Protein AF-A0A3Q3VW16-F1 (afdb_monomer_lite)

Foldseek 3Di:
DDDPPPPPVVVVVVVVVPPPPVLVVLLVVLCPPPQLVVLVVVLVVQCVVVVVDPDDPDDSVVSVVSNVVSSVVSSVVCVVVVPD

Secondary structure (DSSP, 8-state):
---S---SHHHHHHHHHTS--HHHHHHHHHHTSHHHHHHHHHHHHHHHHHHT-SS-S--SHHHHHHHHHHHHHHHHHHHHHH--

InterPro domains:
  IPR003422 Cytochrome b-c1 complex, subunit 6 [PTHR15336] (20-83)
  IPR023184 Ubiquinol-cytochr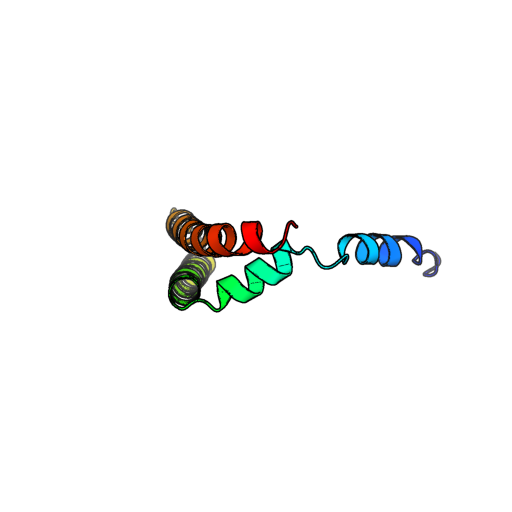ome C reductase hinge domain [PF02320] (21-84)
  IPR036811 Ubiquinol-cytochrome C reductase hinge domain superfamily [G3DSA:1.10.287.20] (18-84)
  IPR036811 Ubiquinol-cytochrome C reductase hinge domain superfamily [SSF81531] (20-84)

Organism: Mola mola (NCBI:txid94237)

pLDDT: mean 74.48, std 17.92, range [41.09, 96.62]

Sequence (84 aa):
SGDRNHWPTFATLLAVCCTCDPLEMVRQKCQEAEHCVHTRERLEECENRVGSRSLTDEDCTEELFDFLHARDHCVAHKLFHSVK

Structure (mmCIF, N/CA/C/O backbone):
data_AF-A0A3Q3VW16-F1
#
_entry.id   AF-A0A3Q3VW16-F1
#
loop_
_atom_site.group_PDB
_atom_site.id
_atom_site.type_symbol
_atom_site.label_atom_id
_atom_site.label_alt_id
_atom_site.label_comp_id
_atom_site.label_asym_id
_atom_site.label_entity_id
_atom_site.label_seq_id
_atom_site.pdbx_PDB_ins_code
_atom_site.Cartn_x
_atom_site.Cartn_y
_atom_site.Cartn_z
_atom_site.occupancy
_atom_site.B_iso_or_equiv
_atom_site.auth_seq_id
_atom_site.auth_comp_id
_atom_site.auth_asym_id
_atom_site.auth_atom_id
_atom_site.pdbx_PDB_model_num
ATOM 1 N N . SER A 1 1 ? 19.587 -11.986 38.991 1.00 42.84 1 SER A N 1
ATOM 2 C CA . SER A 1 1 ? 20.884 -11.725 38.344 1.00 42.84 1 SER A CA 1
ATOM 3 C C . SER A 1 1 ? 21.095 -12.767 37.268 1.00 42.84 1 SER A C 1
ATOM 5 O O . SER A 1 1 ? 21.281 -13.922 37.613 1.00 42.84 1 SER A O 1
ATOM 7 N N . GLY A 1 2 ? 20.935 -12.399 35.998 1.00 41.09 2 GLY A N 1
ATOM 8 C CA . GLY A 1 2 ? 21.100 -13.299 34.855 1.00 41.09 2 GLY A CA 1
ATOM 9 C C . GLY A 1 2 ? 21.722 -12.505 33.714 1.00 41.09 2 GLY A C 1
ATOM 10 O O . GLY A 1 2 ? 21.216 -11.441 33.362 1.00 41.09 2 GLY A O 1
ATOM 11 N N . ASP A 1 3 ? 22.879 -12.967 33.259 1.00 43.28 3 ASP A N 1
ATOM 12 C CA . ASP A 1 3 ? 23.850 -12.232 32.458 1.00 43.28 3 ASP A CA 1
ATOM 13 C C . ASP A 1 3 ? 23.345 -11.751 31.091 1.00 43.28 3 ASP A C 1
ATOM 15 O O . ASP A 1 3 ? 22.750 -12.487 30.308 1.00 43.28 3 ASP A O 1
ATOM 19 N N . ARG A 1 4 ? 23.671 -10.491 30.782 1.00 53.50 4 ARG A N 1
ATOM 20 C CA . ARG A 1 4 ? 23.325 -9.744 29.559 1.00 53.50 4 ARG A CA 1
ATOM 21 C C . ARG A 1 4 ? 24.286 -9.969 28.376 1.00 53.50 4 ARG A C 1
ATOM 23 O O . ARG A 1 4 ? 24.360 -9.115 27.505 1.00 53.50 4 ARG A O 1
ATOM 30 N N . ASN A 1 5 ? 25.029 -11.078 28.316 1.00 53.34 5 ASN A N 1
ATOM 31 C CA . ASN A 1 5 ? 26.188 -11.185 27.407 1.00 53.34 5 ASN A CA 1
ATOM 32 C C . ASN A 1 5 ? 26.215 -12.409 26.467 1.00 53.34 5 ASN A C 1
ATOM 34 O O . ASN A 1 5 ? 27.292 -12.829 26.056 1.00 53.34 5 ASN A O 1
ATOM 38 N N . HIS A 1 6 ? 25.067 -12.961 26.055 1.00 45.06 6 HIS A N 1
ATOM 39 C CA . HIS A 1 6 ? 25.025 -14.034 25.038 1.00 45.06 6 HIS A CA 1
ATOM 40 C C . HIS A 1 6 ? 24.481 -13.587 23.666 1.00 45.06 6 HIS A C 1
ATOM 42 O O . HIS A 1 6 ? 23.902 -14.382 22.932 1.00 45.06 6 HIS A O 1
ATOM 48 N N . TRP A 1 7 ? 24.663 -12.318 23.287 1.00 48.56 7 TRP A N 1
ATOM 49 C CA . TRP A 1 7 ? 24.107 -11.770 22.041 1.00 4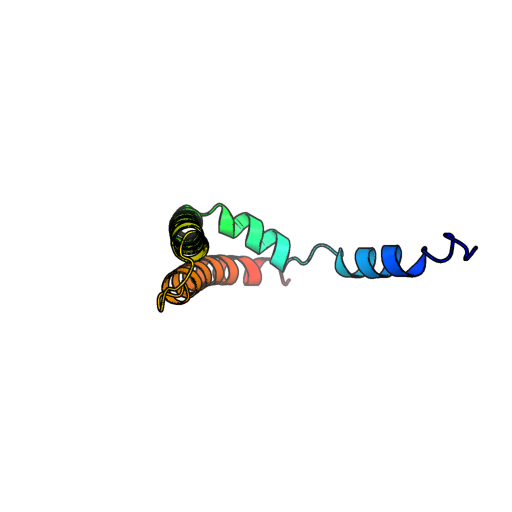8.56 7 TRP A CA 1
ATOM 50 C C . TRP A 1 7 ? 25.108 -11.576 20.878 1.00 48.56 7 TRP A C 1
ATOM 52 O O . TRP A 1 7 ? 25.064 -10.523 20.245 1.00 48.56 7 TRP A O 1
ATOM 62 N N . PRO A 1 8 ? 26.001 -12.527 20.517 1.00 49.19 8 PRO A N 1
ATOM 63 C CA . PRO A 1 8 ? 26.635 -12.470 19.202 1.00 49.19 8 PRO A CA 1
ATOM 64 C C . PRO A 1 8 ? 25.809 -13.218 18.141 1.00 49.19 8 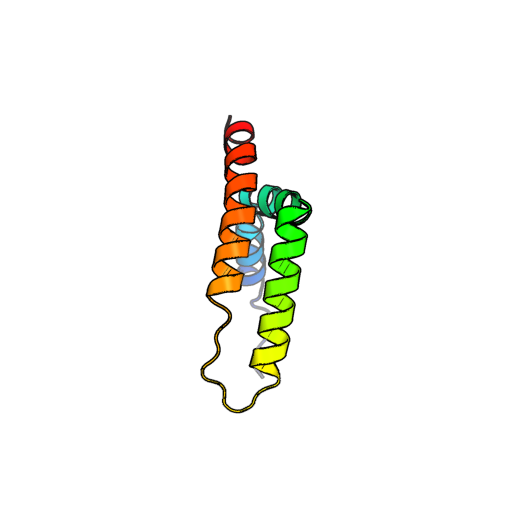PRO A C 1
ATOM 66 O O . PRO A 1 8 ? 25.823 -12.831 16.982 1.00 49.19 8 PRO A O 1
ATOM 69 N N . THR A 1 9 ? 25.024 -14.241 18.501 1.00 56.69 9 THR A N 1
ATOM 70 C CA . THR A 1 9 ? 24.341 -15.105 17.517 1.00 56.69 9 THR A CA 1
ATOM 71 C C . THR A 1 9 ? 23.089 -14.478 16.907 1.00 56.69 9 THR A C 1
ATOM 73 O O . THR A 1 9 ? 22.863 -14.631 15.710 1.00 56.69 9 THR A O 1
ATOM 76 N N . PHE A 1 10 ? 22.301 -13.720 17.676 1.00 55.09 10 PHE A N 1
ATOM 77 C CA . PHE A 1 10 ? 21.100 -13.055 17.150 1.00 55.09 10 PHE A CA 1
ATOM 78 C C . PHE A 1 10 ? 21.444 -11.915 16.183 1.00 55.09 10 PHE A C 1
ATOM 80 O O . PHE A 1 10 ? 20.784 -11.754 15.162 1.00 55.09 10 PHE A O 1
ATOM 87 N N . ALA A 1 11 ? 22.494 -11.144 16.480 1.00 54.62 11 ALA A N 1
ATOM 88 C CA . ALA A 1 11 ? 22.954 -10.071 15.603 1.00 54.62 11 ALA A CA 1
ATOM 89 C C . ALA A 1 11 ? 23.545 -10.626 14.296 1.00 54.62 11 ALA A C 1
ATOM 91 O O . ALA A 1 11 ? 23.301 -10.065 13.233 1.00 54.62 11 ALA A O 1
ATOM 92 N N . THR A 1 12 ? 24.256 -11.760 14.346 1.00 55.41 12 THR A N 1
ATOM 93 C CA . THR A 1 12 ? 24.764 -12.431 13.139 1.00 55.41 12 THR A CA 1
ATOM 94 C C . THR A 1 12 ? 23.652 -13.103 12.321 1.00 55.41 12 THR A C 1
ATOM 96 O O . THR A 1 12 ? 23.698 -13.036 11.098 1.00 55.41 12 THR A O 1
ATOM 99 N N . LEU A 1 13 ? 22.618 -13.681 12.944 1.00 52.22 13 LEU A N 1
ATOM 100 C CA . LEU A 1 13 ? 21.432 -14.203 12.237 1.00 52.22 13 LEU A CA 1
ATOM 101 C C . LEU A 1 13 ? 20.606 -13.087 11.578 1.00 52.22 13 LEU A C 1
ATOM 103 O O . LEU A 1 13 ? 20.173 -13.242 10.437 1.00 52.22 13 LEU A O 1
ATOM 107 N N . LEU A 1 14 ? 20.457 -11.941 12.250 1.00 52.34 14 LEU A N 1
ATOM 108 C CA . LEU A 1 14 ? 19.867 -10.739 11.657 1.00 52.34 14 LEU A CA 1
ATOM 109 C C . LEU A 1 14 ? 20.731 -10.220 10.491 1.00 52.34 14 LEU A C 1
ATOM 111 O O . LEU A 1 14 ? 20.201 -9.848 9.451 1.00 52.34 14 LEU A O 1
ATOM 115 N N . ALA A 1 15 ? 22.061 -10.278 10.620 1.00 49.16 15 ALA A N 1
ATOM 116 C CA . ALA A 1 15 ? 22.994 -9.868 9.571 1.00 49.16 15 ALA A CA 1
ATOM 117 C C . ALA A 1 15 ? 23.007 -10.803 8.344 1.00 49.16 15 ALA A C 1
ATOM 119 O O . ALA A 1 15 ? 23.241 -10.329 7.237 1.00 49.16 15 ALA A O 1
ATOM 120 N N . VAL A 1 16 ? 22.724 -12.103 8.503 1.00 52.41 16 VAL A N 1
ATOM 121 C CA . VAL A 1 16 ? 22.596 -13.053 7.377 1.00 52.41 16 VAL A CA 1
ATOM 122 C C . VAL A 1 16 ? 21.286 -12.844 6.604 1.00 52.41 16 VAL A C 1
ATOM 124 O O . VAL A 1 16 ? 21.283 -12.963 5.379 1.00 52.41 16 VAL A O 1
ATOM 127 N N . CYS A 1 17 ? 20.202 -12.435 7.275 1.00 50.75 17 CYS A N 1
ATOM 128 C CA . CYS A 1 17 ? 18.979 -11.972 6.601 1.00 50.75 17 CYS A CA 1
ATOM 129 C C . CYS A 1 17 ? 19.205 -10.653 5.825 1.00 50.75 17 CYS A C 1
ATOM 131 O O . CYS A 1 17 ? 18.523 -10.383 4.845 1.00 50.75 17 CYS A O 1
ATOM 133 N N . CYS A 1 18 ? 20.211 -9.860 6.218 1.00 48.81 18 CYS A N 1
ATOM 134 C CA . CYS A 1 18 ? 20.622 -8.608 5.572 1.00 48.81 18 CYS A CA 1
ATOM 135 C C . CYS A 1 18 ? 21.648 -8.778 4.430 1.00 48.81 18 CYS A C 1
ATOM 137 O O . CYS A 1 18 ? 22.334 -7.813 4.077 1.00 48.81 18 CYS A O 1
ATOM 139 N N . THR A 1 19 ? 21.770 -9.960 3.811 1.00 49.78 19 THR A N 1
ATOM 140 C CA . THR A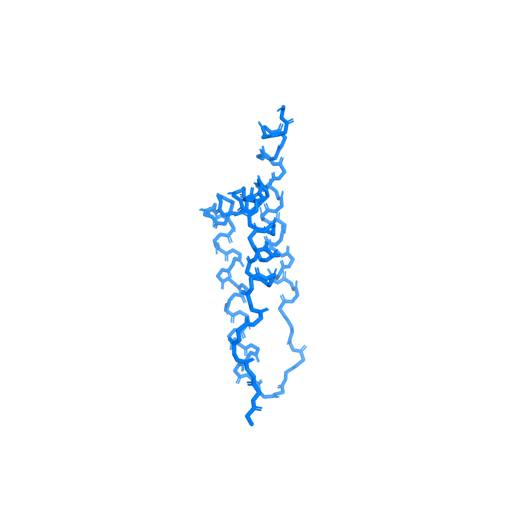 1 19 ? 22.264 -9.979 2.423 1.00 49.78 19 THR A CA 1
ATOM 141 C C . THR A 1 19 ? 21.200 -9.274 1.597 1.00 49.78 19 THR A C 1
ATOM 143 O O . THR A 1 19 ? 20.128 -9.824 1.404 1.00 49.78 19 THR A O 1
ATOM 146 N N . CYS A 1 20 ? 21.461 -8.009 1.249 1.00 53.81 20 CYS A N 1
ATOM 147 C CA . CYS A 1 20 ? 20.569 -7.108 0.520 1.00 53.81 20 CYS A CA 1
ATOM 148 C C . CYS A 1 20 ? 19.815 -7.886 -0.563 1.00 53.81 20 CYS A C 1
ATOM 150 O O . CYS A 1 20 ? 20.397 -8.190 -1.607 1.00 53.81 20 CYS A O 1
ATOM 152 N N . ASP A 1 21 ? 18.573 -8.286 -0.268 1.00 60.06 21 ASP A N 1
ATOM 153 C CA . ASP A 1 21 ? 17.797 -9.103 -1.185 1.00 60.06 21 ASP A CA 1
ATOM 154 C C . ASP A 1 21 ? 17.653 -8.249 -2.451 1.00 60.06 21 ASP A C 1
ATOM 156 O O . ASP A 1 21 ? 17.176 -7.109 -2.369 1.00 60.06 21 ASP A O 1
ATOM 160 N N . PRO A 1 22 ? 18.112 -8.715 -3.626 1.00 61.88 22 PRO A N 1
ATOM 161 C CA . PRO A 1 22 ? 17.884 -7.997 -4.872 1.00 61.88 22 PRO A CA 1
ATOM 162 C C . PRO A 1 22 ? 16.401 -7.632 -5.033 1.00 61.88 22 PRO A C 1
ATOM 164 O O . PRO A 1 22 ? 16.078 -6.591 -5.608 1.00 61.88 22 PRO A O 1
ATOM 167 N N . LEU A 1 23 ? 15.506 -8.438 -4.450 1.00 63.62 23 LEU A N 1
ATOM 168 C CA . LEU A 1 23 ? 14.084 -8.168 -4.327 1.00 63.62 23 LEU A CA 1
ATOM 169 C C . LEU A 1 23 ? 13.770 -6.946 -3.455 1.00 63.62 23 LEU A C 1
ATOM 171 O O . LEU A 1 23 ? 12.910 -6.166 -3.844 1.00 63.62 23 LEU A O 1
ATOM 175 N N . GLU A 1 24 ? 14.449 -6.732 -2.327 1.00 66.56 24 GLU A N 1
ATOM 176 C CA . GLU A 1 24 ? 14.291 -5.548 -1.464 1.00 66.56 24 GLU A CA 1
ATOM 177 C C . GLU A 1 24 ? 14.675 -4.269 -2.223 1.00 66.56 24 GLU A C 1
ATOM 179 O O . GLU A 1 24 ? 13.919 -3.298 -2.246 1.00 66.56 24 GLU A O 1
ATOM 184 N N . MET A 1 25 ? 15.809 -4.288 -2.936 1.00 69.19 25 MET A N 1
ATOM 185 C CA . MET A 1 25 ? 16.251 -3.136 -3.733 1.00 69.19 25 MET A CA 1
ATOM 186 C C . MET A 1 25 ? 15.304 -2.832 -4.892 1.00 69.19 25 MET A C 1
ATOM 188 O O . MET A 1 25 ? 15.032 -1.669 -5.199 1.00 69.19 25 MET A O 1
ATOM 192 N N . VAL A 1 26 ? 14.824 -3.867 -5.583 1.00 67.38 26 VAL A N 1
ATOM 193 C CA . VAL A 1 26 ? 13.864 -3.690 -6.676 1.00 67.38 26 VAL A CA 1
ATOM 194 C C . VAL A 1 26 ? 12.513 -3.243 -6.120 1.00 67.38 26 VAL A C 1
ATOM 196 O O . VAL A 1 26 ? 11.891 -2.370 -6.719 1.00 67.38 26 VAL A O 1
ATOM 199 N N . ARG A 1 27 ? 12.093 -3.742 -4.952 1.00 68.12 27 ARG A N 1
ATOM 200 C CA . ARG A 1 27 ? 10.886 -3.284 -4.252 1.00 68.12 27 ARG A CA 1
ATOM 201 C C . ARG A 1 27 ? 10.977 -1.812 -3.875 1.00 68.12 27 ARG A C 1
ATOM 203 O O . ARG A 1 27 ? 10.044 -1.095 -4.206 1.00 68.12 27 ARG A O 1
ATOM 210 N N . GLN A 1 28 ? 12.084 -1.338 -3.300 1.00 70.56 28 GLN A N 1
ATOM 211 C CA . GLN A 1 28 ? 12.276 0.092 -3.010 1.00 70.56 28 GLN A CA 1
ATOM 212 C C . GLN A 1 28 ? 12.196 0.942 -4.285 1.00 70.56 28 GLN A C 1
ATOM 214 O O . GLN A 1 28 ? 11.406 1.877 -4.369 1.00 70.56 28 GLN A O 1
ATOM 219 N N . LYS A 1 29 ? 12.915 0.547 -5.344 1.00 71.62 29 LYS A N 1
ATOM 220 C CA . LYS A 1 29 ? 12.861 1.241 -6.645 1.00 71.62 29 LYS A CA 1
ATOM 221 C C . LYS A 1 29 ? 11.484 1.204 -7.308 1.00 71.62 29 LYS A C 1
ATOM 223 O O . LYS A 1 29 ? 11.209 2.022 -8.181 1.00 71.62 29 LYS A O 1
ATOM 228 N N . CYS A 1 30 ? 10.666 0.206 -6.991 1.00 70.88 30 CYS A N 1
ATOM 229 C CA . CYS A 1 30 ? 9.312 0.075 -7.512 1.00 70.88 30 CYS A CA 1
ATOM 230 C C . CYS A 1 30 ? 8.279 0.787 -6.643 1.00 70.88 30 CYS A C 1
ATOM 232 O O . CYS A 1 30 ? 7.264 1.210 -7.178 1.00 70.88 30 CYS A O 1
ATOM 234 N N . GLN A 1 31 ? 8.542 0.983 -5.351 1.00 65.94 31 GLN A N 1
ATOM 235 C CA . GLN A 1 31 ? 7.715 1.801 -4.462 1.00 65.94 31 GLN A CA 1
ATOM 236 C C . GLN A 1 31 ? 7.755 3.286 -4.836 1.00 65.94 31 GLN A C 1
ATOM 238 O O . GLN A 1 31 ? 6.771 3.976 -4.611 1.00 65.94 31 GLN A O 1
ATOM 243 N N . GLU A 1 32 ? 8.846 3.758 -5.448 1.00 71.31 32 GLU A N 1
ATOM 244 C CA . GLU A 1 32 ? 8.981 5.126 -5.975 1.00 71.31 32 GLU A CA 1
ATOM 245 C C . GLU A 1 32 ? 8.259 5.349 -7.317 1.00 71.31 32 GLU A C 1
ATOM 247 O O . GLU A 1 32 ? 8.143 6.485 -7.775 1.00 71.31 32 GLU A O 1
ATOM 252 N N . ALA A 1 33 ? 7.785 4.287 -7.981 1.00 77.06 33 ALA A N 1
ATOM 253 C CA . ALA A 1 33 ? 7.024 4.442 -9.216 1.00 77.06 33 ALA A CA 1
ATOM 254 C C . ALA A 1 33 ? 5.686 5.131 -8.916 1.00 77.06 33 ALA A C 1
ATOM 256 O O . ALA A 1 33 ? 4.981 4.724 -7.996 1.00 77.06 33 ALA A O 1
ATOM 257 N N . GLU A 1 34 ? 5.316 6.128 -9.724 1.00 76.12 34 GLU A N 1
ATOM 258 C CA . GLU A 1 34 ? 4.124 6.972 -9.526 1.00 76.12 34 GLU A CA 1
ATOM 259 C C . GLU A 1 34 ? 2.859 6.154 -9.213 1.00 76.12 34 GLU A C 1
ATOM 261 O O . GLU A 1 34 ? 2.152 6.425 -8.244 1.00 76.12 34 GLU A O 1
ATOM 266 N N . HIS A 1 35 ? 2.631 5.075 -9.968 1.00 79.25 35 HIS A N 1
ATOM 267 C CA . HIS A 1 35 ? 1.481 4.193 -9.769 1.00 79.25 35 HIS A CA 1
ATOM 268 C C . HIS A 1 35 ? 1.525 3.430 -8.433 1.00 79.25 35 HIS A C 1
ATOM 270 O O . HIS A 1 35 ? 0.486 3.213 -7.815 1.00 79.25 35 HIS A O 1
ATOM 276 N N . CYS A 1 36 ? 2.709 3.030 -7.966 1.00 81.69 36 CYS A N 1
ATOM 277 C CA . CYS A 1 36 ? 2.879 2.336 -6.689 1.00 81.69 36 CYS A CA 1
ATOM 278 C C . CYS A 1 36 ? 2.724 3.291 -5.500 1.00 81.69 36 CYS A C 1
ATOM 280 O O . CYS A 1 36 ? 2.142 2.896 -4.489 1.00 81.69 36 CYS A O 1
ATOM 282 N N . VAL A 1 37 ? 3.205 4.536 -5.629 1.00 87.69 37 VAL A N 1
ATOM 283 C CA . VAL A 1 37 ? 3.046 5.594 -4.617 1.00 87.69 37 VAL A CA 1
ATOM 284 C C . VAL A 1 37 ? 1.566 5.860 -4.370 1.00 87.69 37 VAL A C 1
ATOM 286 O O . VAL A 1 37 ? 1.128 5.781 -3.228 1.00 87.69 37 VAL A O 1
ATOM 289 N N . HIS A 1 38 ? 0.788 6.063 -5.433 1.00 90.19 38 HIS A N 1
ATOM 290 C CA . HIS A 1 38 ? -0.644 6.332 -5.317 1.00 90.19 38 HIS A CA 1
ATOM 291 C C . HIS A 1 38 ? -1.417 5.162 -4.680 1.00 90.19 38 HIS A C 1
ATOM 293 O O . HIS A 1 38 ? -2.233 5.358 -3.783 1.00 90.19 38 HIS A O 1
ATOM 299 N N . THR A 1 39 ? -1.152 3.917 -5.097 1.00 91.31 39 THR A N 1
ATOM 300 C CA . THR A 1 39 ? -1.806 2.744 -4.480 1.00 91.31 39 THR A CA 1
ATOM 301 C C . THR A 1 39 ? -1.392 2.532 -3.021 1.00 91.31 39 THR A C 1
ATOM 303 O O . THR A 1 39 ? -2.204 2.077 -2.223 1.00 91.31 39 THR A O 1
ATOM 306 N N . ARG A 1 40 ? -0.157 2.901 -2.650 1.00 89.94 40 ARG A N 1
ATOM 307 C CA . ARG A 1 40 ? 0.316 2.865 -1.259 1.00 89.94 40 ARG A CA 1
ATOM 308 C C . ARG A 1 40 ? -0.392 3.914 -0.405 1.00 89.94 40 ARG A C 1
ATOM 310 O O . ARG A 1 40 ? -0.817 3.591 0.695 1.00 89.94 40 ARG A O 1
ATOM 317 N N . GLU A 1 41 ? -0.541 5.138 -0.905 1.00 93.31 41 GLU A N 1
ATOM 318 C CA . GLU A 1 41 ? -1.257 6.206 -0.195 1.00 93.31 41 GLU A CA 1
ATOM 319 C C . GLU A 1 41 ? -2.705 5.799 0.099 1.00 93.31 41 GLU A C 1
ATOM 321 O O . GLU A 1 41 ? -3.162 5.933 1.230 1.00 93.31 41 GLU A O 1
ATOM 326 N N . ARG A 1 42 ? -3.395 5.183 -0.871 1.00 93.75 42 ARG A N 1
ATOM 327 C CA . ARG A 1 42 ? -4.752 4.648 -0.663 1.00 93.75 42 ARG A CA 1
ATOM 328 C C . ARG A 1 42 ? -4.807 3.544 0.398 1.00 93.75 42 ARG A C 1
ATOM 330 O O . ARG A 1 42 ? -5.740 3.521 1.199 1.00 93.75 42 ARG A O 1
ATOM 337 N N . LEU A 1 43 ? -3.813 2.653 0.426 1.00 95.44 43 LEU A N 1
ATOM 338 C CA . LEU A 1 43 ? -3.698 1.627 1.464 1.00 95.44 43 LEU A CA 1
ATOM 339 C C . LEU A 1 43 ? -3.498 2.259 2.850 1.00 95.44 43 LEU A C 1
ATOM 341 O O . LEU A 1 43 ? -4.219 1.914 3.780 1.00 95.44 43 LEU A O 1
ATOM 345 N N . GLU A 1 44 ? -2.596 3.234 2.978 1.00 94.69 44 GLU A N 1
ATOM 346 C CA . GLU A 1 44 ? -2.352 3.957 4.236 1.00 94.69 44 GLU A CA 1
ATOM 347 C C . GLU A 1 44 ? -3.599 4.725 4.708 1.00 94.69 44 GLU A C 1
ATOM 349 O O . GLU A 1 44 ? -3.925 4.746 5.897 1.00 94.69 44 GLU A O 1
ATOM 354 N N . GLU A 1 45 ? -4.349 5.334 3.790 1.00 96.00 45 GLU A N 1
ATOM 355 C CA . GLU A 1 45 ? -5.632 5.972 4.093 1.00 96.00 45 GLU A CA 1
ATOM 356 C C . GLU A 1 45 ? -6.674 4.967 4.602 1.00 96.00 45 GLU A C 1
ATOM 358 O O . GLU A 1 45 ? -7.410 5.271 5.548 1.00 96.00 45 GLU A O 1
ATOM 363 N N . CYS A 1 46 ? -6.737 3.772 4.004 1.00 96.19 46 CYS A N 1
ATOM 364 C CA . CYS A 1 46 ? -7.598 2.697 4.486 1.00 96.19 46 CYS A CA 1
ATOM 365 C C . CYS A 1 46 ? -7.182 2.221 5.879 1.00 96.19 46 CYS A C 1
ATOM 367 O O . CYS A 1 46 ? -8.022 2.162 6.776 1.00 96.19 46 CYS A O 1
ATOM 369 N N . GLU A 1 47 ? -5.894 1.961 6.104 1.00 95.12 47 GLU A N 1
ATOM 370 C CA . GLU A 1 47 ? -5.385 1.505 7.399 1.00 95.12 47 GLU A CA 1
ATOM 371 C C . GLU A 1 47 ? -5.670 2.521 8.509 1.00 95.12 47 GLU A C 1
ATOM 373 O O . GLU A 1 47 ? -6.114 2.148 9.595 1.00 95.12 47 GLU A O 1
ATOM 378 N N . ASN A 1 48 ? -5.511 3.818 8.233 1.00 95.88 48 ASN A N 1
ATOM 379 C CA . ASN A 1 48 ? -5.861 4.881 9.177 1.00 95.88 48 ASN A CA 1
ATOM 380 C C . ASN A 1 48 ? -7.372 4.922 9.472 1.00 95.88 48 ASN A C 1
ATOM 382 O O . ASN A 1 48 ? -7.799 5.125 10.615 1.00 95.88 48 ASN A O 1
ATOM 386 N N . ARG A 1 49 ? -8.209 4.70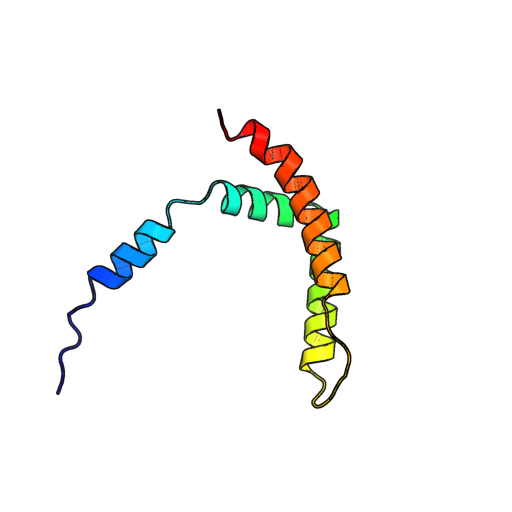8 8.455 1.00 93.12 49 ARG A N 1
ATOM 387 C CA . ARG A 1 49 ? -9.669 4.666 8.599 1.00 93.12 49 ARG A CA 1
ATOM 388 C C . ARG A 1 49 ? -10.137 3.444 9.390 1.00 93.12 49 ARG A C 1
ATOM 390 O O . ARG A 1 49 ? -10.956 3.604 10.289 1.00 93.12 49 ARG A O 1
ATOM 397 N N . VAL A 1 50 ? -9.607 2.257 9.102 1.00 94.75 50 VAL A N 1
ATOM 398 C CA . VAL A 1 50 ? -9.925 1.015 9.824 1.00 94.75 50 VAL A CA 1
ATOM 399 C C . VAL A 1 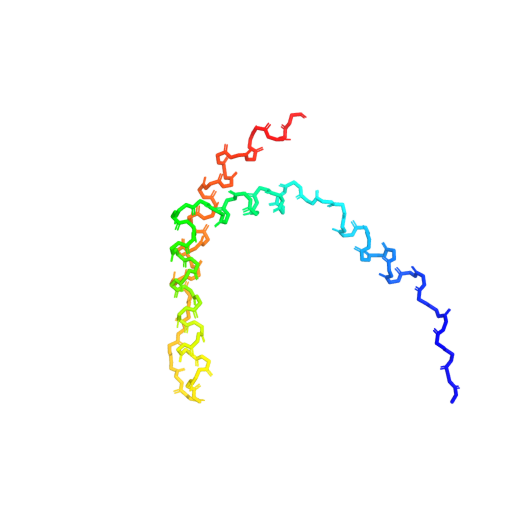50 ? -9.362 1.061 11.245 1.00 94.75 50 VAL A C 1
ATOM 401 O O . VAL A 1 50 ? -10.082 0.774 12.196 1.00 94.75 50 VAL A O 1
ATOM 404 N N . GLY A 1 51 ? -8.121 1.522 11.417 1.00 91.38 51 GLY A N 1
ATOM 405 C CA . GLY A 1 51 ? -7.456 1.629 12.718 1.00 91.38 51 GLY A CA 1
ATOM 406 C C . GLY A 1 51 ? -8.064 2.677 13.654 1.00 91.38 51 GLY A C 1
ATOM 407 O O . GLY A 1 51 ? -7.955 2.552 14.873 1.00 91.38 51 GLY A O 1
ATOM 408 N N . SER A 1 52 ? -8.741 3.695 13.115 1.00 93.75 52 SER A N 1
ATOM 409 C CA . SER A 1 52 ? -9.471 4.688 13.919 1.00 93.75 52 SER A CA 1
ATOM 410 C C . SER A 1 52 ? -10.855 4.214 14.379 1.00 93.75 52 SER A C 1
ATOM 412 O O . SER A 1 52 ? -11.469 4.861 15.232 1.00 93.75 52 SER A O 1
ATOM 414 N N . ARG A 1 53 ? -11.355 3.084 13.861 1.00 91.75 53 ARG A N 1
ATOM 415 C CA . ARG A 1 53 ? -12.651 2.512 14.239 1.00 91.75 53 ARG A CA 1
ATOM 416 C C . ARG A 1 53 ? -12.461 1.393 15.256 1.00 91.75 53 ARG A C 1
ATOM 418 O O . ARG A 1 53 ? -11.628 0.513 15.098 1.00 91.75 53 ARG A O 1
ATOM 425 N N . SER A 1 54 ? -13.276 1.407 16.307 1.00 87.06 54 SER A N 1
ATOM 426 C CA . SER A 1 54 ? -13.251 0.377 17.351 1.00 87.06 54 SER A CA 1
ATOM 427 C C . SER A 1 54 ? -13.974 -0.912 16.948 1.00 87.06 54 SER A C 1
ATOM 429 O O . SER A 1 54 ? -13.606 -1.983 17.419 1.00 87.06 54 SER A O 1
ATOM 431 N N . LEU A 1 55 ? -14.987 -0.812 16.082 1.00 89.50 55 LEU A N 1
ATOM 432 C CA . LEU A 1 55 ? -15.690 -1.931 15.453 1.00 89.50 55 LEU A CA 1
ATOM 433 C C . LEU A 1 55 ? -16.016 -1.543 14.005 1.00 89.50 55 LEU A C 1
ATOM 435 O O . LEU A 1 55 ? -16.724 -0.563 13.772 1.00 89.50 55 LEU A O 1
ATOM 439 N N . THR A 1 56 ? -15.494 -2.295 13.043 1.00 91.56 56 THR A N 1
ATOM 440 C CA . THR A 1 56 ? -15.747 -2.102 11.613 1.00 91.56 56 THR A CA 1
ATOM 441 C C . THR A 1 56 ? -15.631 -3.449 10.904 1.00 91.56 56 THR A C 1
ATOM 443 O O . THR A 1 56 ? -14.745 -4.229 11.238 1.00 91.56 56 THR A O 1
ATOM 446 N N . ASP A 1 57 ? -16.523 -3.716 9.948 1.00 91.94 57 ASP A N 1
ATOM 447 C CA . ASP A 1 57 ? -16.448 -4.881 9.045 1.00 91.94 57 ASP A CA 1
ATOM 448 C C . ASP A 1 57 ? -15.611 -4.575 7.787 1.00 91.94 57 ASP A C 1
ATOM 450 O O . ASP A 1 57 ? -15.487 -5.396 6.885 1.00 91.94 57 ASP A O 1
ATOM 454 N N . GLU A 1 58 ? -15.079 -3.355 7.709 1.00 93.44 58 GLU A N 1
ATOM 455 C CA . GLU A 1 58 ? -14.193 -2.900 6.642 1.00 93.44 58 GLU A CA 1
ATOM 456 C C . GLU A 1 58 ? -12.778 -3.464 6.833 1.00 93.44 58 GLU A C 1
ATOM 458 O O . GLU A 1 58 ? -12.209 -3.350 7.921 1.00 93.44 58 GLU A O 1
ATOM 463 N N . ASP A 1 59 ? -12.203 -4.004 5.759 1.00 93.44 59 ASP A N 1
ATOM 464 C CA . ASP A 1 59 ? -10.800 -4.400 5.664 1.00 93.44 59 ASP A CA 1
ATOM 465 C C . ASP A 1 59 ? -10.133 -3.720 4.456 1.00 93.44 59 ASP A C 1
ATOM 467 O O . ASP A 1 59 ? -10.814 -3.245 3.550 1.00 93.44 59 ASP A O 1
ATOM 471 N N . CYS A 1 60 ? -8.800 -3.654 4.462 1.00 96.62 60 CYS A N 1
ATOM 472 C CA . CYS A 1 60 ? -8.012 -2.992 3.414 1.00 96.62 60 CYS A CA 1
ATOM 473 C C . CYS A 1 60 ? -7.463 -3.980 2.375 1.00 96.62 60 CYS A C 1
ATOM 475 O O . CYS A 1 60 ? -6.387 -3.771 1.808 1.00 96.62 60 CYS A O 1
ATOM 477 N N . THR A 1 61 ? -8.140 -5.116 2.180 1.00 95.06 61 THR A N 1
ATOM 478 C CA . THR A 1 61 ? -7.645 -6.188 1.306 1.00 95.06 61 THR A CA 1
ATOM 479 C C . THR A 1 61 ? -7.653 -5.758 -0.161 1.00 95.06 61 THR A C 1
ATOM 481 O O . THR A 1 61 ? -6.757 -6.141 -0.913 1.00 95.06 61 THR A O 1
ATOM 484 N N . GLU A 1 62 ? -8.625 -4.937 -0.568 1.00 94.31 62 GLU A N 1
ATOM 485 C CA . GLU A 1 62 ? -8.703 -4.374 -1.921 1.00 94.31 62 GLU A CA 1
ATOM 486 C C . GLU A 1 62 ? -7.494 -3.472 -2.211 1.00 94.31 62 GLU A C 1
ATOM 488 O O . GLU A 1 62 ? -6.746 -3.722 -3.157 1.00 94.31 62 GLU A O 1
ATOM 493 N N . GLU A 1 63 ? -7.231 -2.486 -1.349 1.00 94.88 63 GLU A N 1
ATOM 494 C CA . GLU A 1 63 ? -6.109 -1.556 -1.495 1.00 94.88 63 GLU A CA 1
ATOM 495 C C . GLU A 1 63 ? -4.754 -2.268 -1.406 1.00 94.88 63 GLU A C 1
ATOM 497 O O . GLU A 1 63 ? -3.797 -1.899 -2.095 1.00 94.88 63 GLU A O 1
ATOM 502 N N . LEU A 1 64 ? -4.673 -3.329 -0.598 1.00 93.88 64 LEU A N 1
ATOM 503 C CA . LEU A 1 64 ? -3.489 -4.173 -0.525 1.00 93.88 64 LEU A CA 1
ATOM 504 C C . LEU A 1 64 ? -3.241 -4.890 -1.855 1.00 93.88 64 LEU A C 1
ATOM 506 O O . LEU A 1 64 ? -2.106 -4.894 -2.337 1.00 93.88 64 LEU A O 1
ATOM 510 N N . PHE A 1 65 ? -4.267 -5.490 -2.464 1.00 94.50 65 PHE A N 1
ATOM 511 C CA . PHE A 1 65 ? -4.112 -6.159 -3.755 1.00 94.50 65 PHE A CA 1
ATOM 512 C C . PHE A 1 65 ? -3.783 -5.180 -4.884 1.00 94.50 65 PHE A C 1
ATOM 514 O O . PHE A 1 65 ? -2.924 -5.501 -5.706 1.00 94.50 65 PHE A O 1
ATOM 521 N N . ASP A 1 66 ? -4.358 -3.976 -4.883 1.00 92.25 66 ASP A N 1
ATOM 522 C CA . ASP A 1 66 ? -4.010 -2.909 -5.829 1.00 92.25 66 ASP A CA 1
ATOM 523 C C . ASP A 1 66 ? -2.527 -2.522 -5.727 1.00 92.25 66 ASP A C 1
ATOM 525 O O . ASP A 1 66 ? -1.810 -2.463 -6.734 1.00 92.25 66 ASP A O 1
ATOM 529 N N . PHE A 1 67 ? -2.032 -2.313 -4.503 1.00 90.75 67 PHE A N 1
ATOM 530 C CA . PHE A 1 67 ? -0.622 -2.014 -4.263 1.00 90.75 67 PHE A CA 1
ATOM 531 C C . PHE A 1 67 ? 0.295 -3.166 -4.692 1.00 90.75 67 PHE A C 1
ATOM 533 O O . PHE A 1 67 ? 1.322 -2.942 -5.342 1.00 90.75 67 PHE A O 1
ATOM 540 N N . LEU A 1 68 ? -0.075 -4.410 -4.369 1.00 88.44 68 LEU A N 1
ATOM 541 C CA . LEU A 1 68 ? 0.678 -5.594 -4.777 1.00 88.44 68 LEU A CA 1
ATOM 542 C C . LEU A 1 68 ? 0.717 -5.736 -6.300 1.00 88.44 68 LEU A C 1
ATOM 544 O O . LEU A 1 68 ? 1.789 -5.975 -6.847 1.00 88.44 68 LEU A O 1
ATOM 548 N N . HIS A 1 69 ? -0.398 -5.524 -7.000 1.00 89.56 69 HIS A N 1
ATOM 549 C CA . HIS A 1 69 ? -0.439 -5.562 -8.460 1.00 89.56 69 HIS A CA 1
ATOM 550 C C . HIS A 1 69 ? 0.450 -4.496 -9.101 1.00 89.56 69 HIS A C 1
ATOM 552 O O . HIS A 1 69 ? 1.233 -4.819 -9.999 1.00 89.56 69 HIS A O 1
ATOM 558 N N . ALA A 1 70 ? 0.396 -3.253 -8.619 1.00 87.31 70 ALA A N 1
ATOM 559 C CA . ALA A 1 70 ? 1.259 -2.181 -9.110 1.00 87.31 70 ALA A CA 1
ATOM 560 C C . ALA A 1 70 ? 2.748 -2.506 -8.896 1.00 87.31 70 ALA A C 1
ATOM 562 O O . ALA A 1 70 ? 3.570 -2.419 -9.818 1.00 87.31 70 ALA A O 1
ATOM 563 N N . ARG A 1 71 ? 3.094 -2.944 -7.680 1.00 84.69 71 ARG A N 1
ATOM 564 C CA . ARG A 1 71 ? 4.463 -3.297 -7.304 1.00 84.69 71 ARG A CA 1
ATOM 565 C C . ARG A 1 71 ? 4.976 -4.477 -8.118 1.00 84.69 71 ARG A C 1
ATOM 567 O O . ARG A 1 71 ? 6.078 -4.401 -8.653 1.00 84.69 71 ARG A O 1
ATOM 574 N N . ASP A 1 72 ? 4.202 -5.550 -8.216 1.00 83.56 72 ASP A N 1
ATOM 575 C CA . ASP A 1 72 ? 4.619 -6.783 -8.877 1.00 83.56 72 ASP A CA 1
ATOM 576 C C . ASP A 1 72 ? 4.746 -6.589 -10.394 1.00 83.56 72 ASP A C 1
ATOM 578 O O . ASP A 1 72 ? 5.667 -7.141 -10.995 1.00 83.56 72 ASP A O 1
ATOM 582 N N . HIS A 1 73 ? 3.928 -5.719 -11.003 1.00 86.25 73 HIS A N 1
ATOM 583 C CA . HIS A 1 73 ? 4.120 -5.287 -12.389 1.00 86.25 73 HIS A CA 1
ATOM 584 C C . HIS A 1 73 ? 5.493 -4.621 -12.587 1.00 86.25 73 HIS A C 1
ATOM 586 O O . HIS A 1 73 ? 6.257 -5.008 -13.474 1.00 86.25 73 HIS A O 1
ATOM 592 N N . CYS A 1 74 ? 5.863 -3.676 -11.718 1.00 82.06 74 CYS A N 1
ATOM 593 C CA . CYS A 1 74 ? 7.179 -3.035 -11.777 1.00 82.06 74 CYS A CA 1
ATOM 594 C C . CYS A 1 74 ? 8.332 -4.015 -11.493 1.00 82.06 74 CYS A C 1
ATOM 596 O O . CYS A 1 74 ? 9.349 -4.015 -12.192 1.00 82.06 74 CYS A O 1
ATOM 598 N N . VAL A 1 75 ? 8.177 -4.867 -10.477 1.00 80.94 75 VAL A N 1
ATOM 599 C CA . VAL A 1 75 ? 9.183 -5.847 -10.054 1.00 80.94 75 VAL A CA 1
ATOM 600 C C . VAL A 1 75 ? 9.434 -6.864 -11.167 1.00 80.94 75 VAL A C 1
ATOM 602 O O . VAL A 1 75 ? 10.592 -7.125 -11.486 1.00 80.94 75 VAL A O 1
ATOM 605 N N . ALA A 1 76 ? 8.387 -7.377 -11.821 1.00 79.69 76 ALA A N 1
ATOM 606 C CA . ALA A 1 76 ? 8.513 -8.295 -12.951 1.00 79.69 76 ALA A CA 1
ATOM 607 C C . ALA A 1 76 ? 9.329 -7.679 -14.096 1.00 79.69 76 ALA A C 1
ATOM 609 O O . ALA A 1 76 ? 10.213 -8.335 -14.638 1.00 79.69 76 ALA A O 1
ATOM 610 N N . HIS A 1 77 ? 9.123 -6.398 -14.413 1.00 75.06 77 HIS A N 1
ATOM 611 C CA . HIS A 1 77 ? 9.910 -5.714 -15.441 1.00 75.06 77 HIS A CA 1
ATOM 612 C C . HIS A 1 77 ? 11.397 -5.545 -15.082 1.00 75.06 77 HIS A C 1
ATOM 614 O O . HIS A 1 77 ? 12.231 -5.466 -15.984 1.00 75.06 77 HIS A O 1
ATOM 620 N N . LYS A 1 78 ? 11.758 -5.493 -13.793 1.00 68.25 78 LYS A N 1
ATOM 621 C CA . LYS A 1 78 ? 13.138 -5.222 -13.349 1.00 68.25 78 LYS A CA 1
ATOM 622 C C . LYS A 1 78 ? 13.910 -6.463 -12.898 1.00 68.25 78 LYS A C 1
ATOM 624 O O . LYS A 1 78 ? 15.121 -6.510 -13.104 1.00 68.25 78 LYS A O 1
ATOM 629 N N . LEU A 1 79 ? 13.245 -7.478 -12.340 1.00 64.19 79 LEU A N 1
ATOM 630 C CA . LEU A 1 79 ? 13.906 -8.687 -11.836 1.00 64.19 79 LEU A CA 1
ATOM 631 C C . LEU A 1 79 ? 14.614 -9.467 -12.945 1.00 64.19 79 LEU A C 1
ATOM 633 O O . LEU A 1 79 ? 15.763 -9.852 -12.750 1.00 64.19 79 LEU A O 1
ATOM 637 N N . PHE A 1 80 ? 14.007 -9.626 -14.127 1.00 59.91 80 PHE A N 1
ATOM 638 C CA . PHE A 1 80 ? 14.629 -10.373 -15.234 1.00 59.91 80 PHE A CA 1
ATOM 639 C C . PHE A 1 80 ? 15.910 -9.723 -15.787 1.00 59.91 80 PHE A C 1
ATOM 641 O O . PHE A 1 80 ? 16.686 -10.387 -16.468 1.00 59.91 80 PHE A O 1
ATOM 648 N N . HIS A 1 81 ? 16.177 -8.453 -15.464 1.00 59.03 81 HIS A N 1
ATOM 649 C CA . HIS A 1 81 ? 17.434 -7.781 -15.801 1.00 59.03 81 HIS A CA 1
ATOM 650 C C . HIS A 1 81 ? 18.527 -7.943 -14.733 1.00 59.03 81 HIS A C 1
ATOM 652 O O . HIS A 1 81 ? 19.693 -7.690 -15.029 1.00 59.03 81 HIS A O 1
ATOM 658 N N . SER A 1 82 ? 18.175 -8.339 -13.505 1.00 53.94 82 SER A N 1
ATOM 659 C CA . SER A 1 82 ? 19.105 -8.440 -12.368 1.00 53.94 82 SER A CA 1
ATOM 660 C C . SER A 1 82 ? 19.564 -9.867 -12.055 1.00 53.94 82 SER A C 1
ATOM 662 O O . SER A 1 82 ? 20.550 -10.027 -11.344 1.00 53.94 82 SER A O 1
ATOM 664 N N . VAL A 1 83 ? 18.903 -10.892 -12.600 1.00 55.53 83 VAL A N 1
ATOM 665 C CA . VAL A 1 83 ? 19.330 -12.301 -12.507 1.00 55.53 83 VAL A CA 1
ATOM 666 C C . VAL A 1 83 ? 20.077 -12.741 -13.775 1.00 55.53 83 VAL A C 1
ATOM 668 O O . VAL A 1 83 ? 19.552 -13.504 -14.585 1.00 55.53 83 VAL A O 1
ATOM 671 N N . LYS A 1 84 ? 21.300 -12.231 -13.973 1.00 44.94 84 LYS A N 1
ATOM 672 C CA . LYS A 1 84 ? 22.244 -12.744 -14.981 1.00 44.94 84 LYS A CA 1
ATOM 673 C C . LYS A 1 84 ? 23.482 -13.321 -14.311 1.00 44.94 84 LYS A C 1
ATOM 675 O O . LYS A 1 84 ? 23.976 -12.671 -13.366 1.00 44.94 84 LYS A O 1
#

Radius of gyration: 18.71 Å; chains: 1; bounding box: 43×22×54 Å